Protein AF-A0A0C3GNC9-F1 (afdb_monomer)

Mean predicted aligned error: 13.05 Å

Sequence (132 aa):
MHRIKKVSAQMLEEKIADATVSVSDTAAKRDIMSILVRPRITDKDGGYRMSDRAMMDQVLTFLGAGHETTASGLAWTLWLLANNGPAQGKLRKEVSALVTENPRPDYRSLRDLQYLGCVVYAASLPILSPLH

Radius of gyration: 21.23 Å; Cα contacts (8 Å, |Δi|>4): 54; chains: 1; bounding box: 38×42×56 Å

Foldseek 3Di:
DVVLVVVLVVVLVVVVVVVVPDPDDPDPDPDPSNVLCVVVVPPPDPPDDQDSVNSSVVVVVVVVVVVVLVVQLVVLLVVVCVVPVVLVVVLCVLVVVLCVVPVDDDPVSCVPSPSNVVSSVVSCCVVPPPDD

Organism: Piloderma croceum (strain F 1598) (NCBI:txid765440)

Nearest PDB structures (foldseek):
  1og2-assembly1_A  TM=7.719E-01  e=2.766E-02  Homo sapiens
  6vlt-assembly4_D  TM=7.635E-01  e=2.932E-02  Homo sapiens
  5x23-assembly1_A  TM=7.845E-01  e=3.490E-02  Homo sapiens
  2pg5-assembly3_C  TM=7.703E-01  e=4.667E-02  Homo sapiens
  1r9o-assembly1_A  TM=7.637E-01  e=5.556E-02  Homo sapiens

Structure (mmCIF, N/CA/C/O backbone):
data_AF-A0A0C3GNC9-F1
#
_entry.id   AF-A0A0C3GNC9-F1
#
loop_
_atom_site.group_PDB
_atom_site.id
_atom_site.type_symbol
_atom_site.label_atom_id
_atom_site.label_alt_id
_atom_site.label_comp_id
_atom_site.label_asym_id
_atom_site.label_entity_id
_atom_site.label_seq_id
_atom_site.pdbx_PDB_ins_code
_atom_site.Cartn_x
_atom_site.Cartn_y
_atom_site.Cartn_z
_atom_site.occupancy
_atom_site.B_iso_or_equiv
_atom_site.auth_seq_id
_atom_site.auth_comp_id
_atom_site.auth_asym_id
_atom_site.auth_atom_id
_atom_site.pdbx_PDB_model_num
ATOM 1 N N . MET A 1 1 ? 20.754 11.183 -11.966 1.00 48.16 1 MET A N 1
ATOM 2 C CA . MET A 1 1 ? 20.384 10.444 -13.200 1.00 48.16 1 MET A CA 1
ATOM 3 C C . MET A 1 1 ? 21.505 9.559 -13.770 1.00 48.16 1 MET A C 1
ATOM 5 O O . MET A 1 1 ? 21.224 8.435 -14.159 1.00 48.16 1 MET A O 1
ATOM 9 N N . HIS A 1 2 ? 22.771 10.004 -13.790 1.00 50.97 2 HIS A N 1
ATOM 10 C CA . HIS A 1 2 ? 23.906 9.245 -14.360 1.00 50.97 2 HIS A CA 1
ATOM 11 C C . HIS A 1 2 ? 24.214 7.914 -13.632 1.00 50.97 2 HIS A C 1
ATOM 13 O O . HIS A 1 2 ? 24.534 6.909 -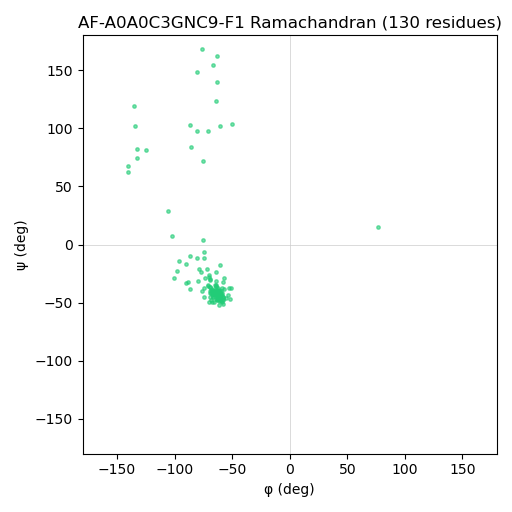14.258 1.00 50.97 2 HIS A O 1
ATOM 19 N N . ARG A 1 3 ? 24.041 7.881 -12.303 1.00 56.06 3 ARG A N 1
ATOM 20 C CA . ARG A 1 3 ? 24.312 6.701 -11.463 1.00 56.06 3 ARG A CA 1
ATOM 21 C C . ARG A 1 3 ? 23.299 5.564 -11.666 1.00 56.06 3 ARG A C 1
ATOM 23 O O . ARG A 1 3 ? 23.696 4.409 -11.675 1.00 56.06 3 ARG A O 1
ATOM 30 N N . ILE A 1 4 ? 22.026 5.900 -11.900 1.00 62.72 4 ILE A N 1
ATOM 31 C CA . ILE A 1 4 ? 20.956 4.925 -12.174 1.00 62.72 4 ILE A CA 1
ATOM 32 C C . ILE A 1 4 ? 21.230 4.223 -13.504 1.00 62.72 4 ILE A C 1
ATOM 34 O O . ILE A 1 4 ? 21.303 3.004 -13.532 1.00 62.72 4 ILE A O 1
ATOM 38 N N . LYS A 1 5 ? 21.516 4.982 -14.574 1.00 60.94 5 LYS A N 1
ATOM 39 C CA . LYS A 1 5 ? 21.836 4.412 -15.895 1.00 60.94 5 LYS A CA 1
ATOM 40 C C . LYS A 1 5 ? 23.025 3.445 -15.859 1.00 60.94 5 LYS A C 1
ATOM 42 O O . LYS A 1 5 ? 22.983 2.420 -16.525 1.00 60.94 5 LYS A O 1
ATOM 47 N N . LYS A 1 6 ? 24.058 3.750 -15.064 1.00 69.38 6 LYS A N 1
ATOM 48 C CA . LYS A 1 6 ? 25.246 2.895 -14.916 1.00 69.38 6 LYS A CA 1
ATOM 49 C C . LYS A 1 6 ? 24.934 1.576 -14.200 1.00 69.38 6 LYS A C 1
ATOM 51 O O . LYS A 1 6 ? 25.314 0.525 -14.696 1.00 69.38 6 LYS A O 1
ATOM 56 N N . VAL A 1 7 ? 24.220 1.633 -13.074 1.00 69.00 7 VAL A N 1
ATOM 57 C CA . VAL A 1 7 ? 23.833 0.432 -12.306 1.00 69.00 7 VAL A CA 1
ATOM 58 C C . VAL A 1 7 ? 22.876 -0.442 -13.117 1.00 69.00 7 VAL A C 1
ATOM 60 O O . VAL A 1 7 ? 23.038 -1.653 -13.183 1.00 69.00 7 VAL A O 1
ATOM 63 N N . SER A 1 8 ? 21.925 0.187 -13.802 1.00 62.16 8 SER A N 1
ATOM 64 C CA . SER A 1 8 ? 20.998 -0.463 -14.722 1.00 62.16 8 SER A CA 1
ATOM 65 C C . SER A 1 8 ? 21.690 -1.207 -15.868 1.00 62.16 8 SER A C 1
ATOM 67 O O . SER A 1 8 ? 21.343 -2.351 -16.140 1.00 62.16 8 SER A O 1
ATOM 69 N N . ALA A 1 9 ? 22.673 -0.577 -16.521 1.00 69.88 9 ALA A N 1
ATOM 70 C CA . ALA A 1 9 ? 23.432 -1.203 -17.603 1.00 69.88 9 ALA A CA 1
ATOM 71 C C . ALA A 1 9 ? 24.247 -2.408 -17.106 1.00 69.88 9 ALA A C 1
ATOM 73 O O . ALA A 1 9 ? 24.214 -3.460 -17.734 1.00 69.88 9 ALA A O 1
ATOM 74 N N . GLN A 1 10 ? 24.889 -2.285 -15.937 1.00 71.31 10 GLN A N 1
ATOM 75 C CA . GLN A 1 10 ? 25.627 -3.389 -15.312 1.00 71.31 10 GLN A CA 1
ATOM 76 C C . GLN A 1 10 ? 24.712 -4.577 -14.974 1.00 71.31 10 GLN A C 1
ATOM 78 O O . GLN A 1 10 ? 25.043 -5.713 -15.293 1.00 71.31 10 GLN A O 1
ATOM 83 N N . MET A 1 11 ? 23.531 -4.319 -14.402 1.00 66.81 11 MET A N 1
ATOM 84 C CA . MET A 1 11 ? 22.542 -5.365 -14.100 1.00 66.81 11 MET A CA 1
ATOM 85 C C . MET A 1 11 ? 21.997 -6.059 -15.356 1.00 66.81 11 MET A C 1
ATOM 87 O O . MET A 1 11 ? 21.623 -7.231 -15.304 1.00 66.81 11 MET A O 1
ATOM 91 N N . LEU A 1 12 ? 21.903 -5.337 -16.476 1.00 66.75 12 LEU A N 1
ATOM 92 C CA . LEU A 1 12 ? 21.456 -5.900 -17.747 1.00 66.75 12 LEU A CA 1
ATOM 93 C C . LEU A 1 12 ? 22.539 -6.782 -18.378 1.00 66.75 12 LEU A C 1
ATOM 95 O O . LEU A 1 12 ? 22.222 -7.888 -18.807 1.00 66.75 12 LEU A O 1
ATOM 99 N N . GLU A 1 13 ? 23.792 -6.322 -18.403 1.00 70.94 13 GLU A N 1
ATOM 100 C CA . GLU A 1 13 ? 24.929 -7.117 -18.886 1.00 70.94 13 GLU A CA 1
ATOM 101 C C . GLU A 1 13 ? 25.074 -8.421 -18.090 1.00 70.94 13 GLU A C 1
ATOM 103 O O . GLU A 1 13 ? 25.179 -9.492 -18.687 1.00 70.94 13 GLU A O 1
ATOM 108 N N . GLU A 1 14 ? 24.972 -8.349 -16.759 1.00 69.38 14 GLU A N 1
ATOM 109 C CA . GLU A 1 14 ? 25.008 -9.516 -15.868 1.00 69.38 14 GLU A CA 1
ATOM 110 C C . GLU A 1 14 ? 23.862 -10.501 -16.165 1.00 69.38 14 GLU A C 1
ATOM 112 O O . GLU A 1 14 ? 24.089 -11.699 -16.328 1.00 69.38 14 GLU A O 1
ATOM 117 N N . LYS A 1 15 ? 22.626 -10.008 -16.336 1.00 66.06 15 LYS A N 1
ATOM 118 C CA . LYS A 1 15 ? 21.465 -10.867 -16.634 1.00 66.06 15 LYS A CA 1
ATOM 119 C C . LYS A 1 15 ? 21.470 -11.465 -18.036 1.00 66.06 15 LYS A C 1
ATOM 121 O O . LYS A 1 15 ? 20.969 -12.576 -18.207 1.00 66.06 15 LYS A O 1
ATOM 126 N N . ILE A 1 16 ? 21.974 -10.746 -19.040 1.00 65.62 16 ILE A N 1
ATOM 127 C CA . ILE A 1 16 ? 22.128 -11.289 -20.396 1.00 65.62 16 ILE A CA 1
ATOM 128 C C . ILE A 1 16 ? 23.181 -12.401 -20.376 1.00 65.62 16 ILE A C 1
ATOM 130 O O . ILE A 1 16 ? 22.926 -13.460 -20.948 1.00 65.62 16 ILE A O 1
ATOM 134 N N . ALA A 1 17 ? 24.302 -12.195 -19.675 1.00 66.50 17 ALA A N 1
ATOM 135 C CA . ALA A 1 17 ? 25.351 -13.201 -19.519 1.00 66.50 17 ALA A CA 1
ATOM 136 C C . ALA A 1 17 ? 24.830 -14.473 -18.819 1.00 66.50 17 ALA A C 1
ATOM 138 O O . ALA A 1 17 ? 24.999 -15.574 -19.353 1.00 66.50 17 ALA A O 1
ATOM 139 N N . ASP A 1 18 ? 24.102 -14.330 -17.707 1.00 62.97 18 ASP A N 1
ATOM 140 C CA . ASP A 1 18 ? 23.462 -15.450 -16.995 1.00 62.97 18 ASP A CA 1
ATOM 141 C C . ASP A 1 18 ? 22.430 -16.193 -17.867 1.00 62.97 18 ASP A C 1
ATOM 143 O O . ASP A 1 18 ? 22.356 -17.428 -17.846 1.00 62.97 18 ASP A O 1
ATOM 147 N N . ALA A 1 19 ? 21.655 -15.458 -18.674 1.00 57.75 19 ALA A N 1
ATOM 148 C CA . ALA A 1 19 ? 20.647 -16.027 -19.570 1.00 57.75 19 ALA A CA 1
ATOM 149 C C . ALA A 1 19 ? 21.254 -16.795 -20.759 1.00 57.75 19 ALA A C 1
ATOM 151 O O . ALA A 1 19 ? 20.629 -17.733 -21.254 1.00 57.75 19 ALA A O 1
ATOM 152 N N . THR A 1 20 ? 22.463 -16.439 -21.210 1.00 54.47 20 THR A N 1
ATOM 153 C CA . THR A 1 20 ? 23.196 -17.194 -22.245 1.00 54.47 20 THR A CA 1
ATOM 154 C C . THR A 1 20 ? 23.855 -18.476 -21.731 1.00 54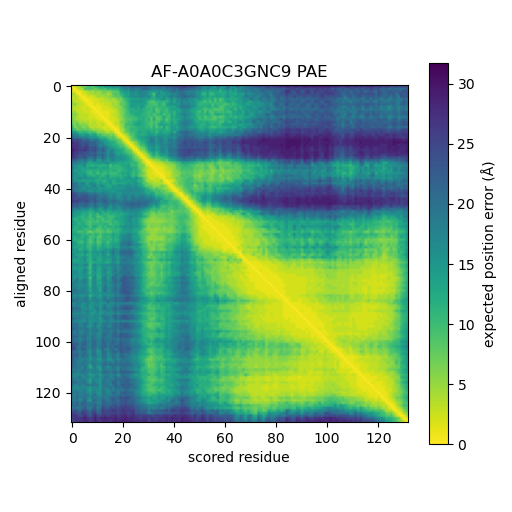.47 20 THR A C 1
ATOM 156 O O . THR A 1 20 ? 24.087 -19.382 -22.527 1.00 54.47 20 THR A O 1
ATOM 159 N N . VAL A 1 21 ? 24.139 -18.581 -20.427 1.00 53.06 21 VAL A N 1
ATOM 160 C CA . VAL A 1 21 ? 24.871 -19.722 -19.838 1.00 53.06 21 VAL A CA 1
ATOM 161 C C . VAL A 1 21 ? 23.937 -20.769 -19.211 1.00 53.06 21 VAL A C 1
ATOM 163 O O . VAL A 1 21 ? 24.303 -21.939 -19.123 1.00 53.06 21 VAL A O 1
ATOM 166 N N . SER A 1 22 ? 22.706 -20.406 -18.833 1.00 47.94 22 SER A N 1
ATOM 167 C CA . SER A 1 22 ? 21.793 -21.304 -18.109 1.00 47.94 22 SER A CA 1
ATOM 168 C C . SER A 1 22 ? 20.430 -21.480 -18.794 1.00 47.94 22 SER A C 1
ATOM 170 O O . SER A 1 22 ? 19.410 -20.920 -18.403 1.00 47.94 22 SER A O 1
ATOM 172 N N . VAL A 1 23 ? 20.375 -22.357 -19.800 1.00 49.16 23 VAL A N 1
ATOM 173 C CA . VAL A 1 23 ? 19.090 -22.857 -20.337 1.00 49.16 23 VAL A CA 1
ATOM 174 C C . VAL A 1 23 ? 18.433 -23.883 -19.386 1.00 49.16 23 VAL A C 1
ATOM 176 O O . VAL A 1 23 ? 17.285 -24.262 -19.595 1.00 49.16 23 VAL A O 1
ATOM 179 N N . SER A 1 24 ? 19.095 -24.312 -18.300 1.00 44.22 24 SER A N 1
ATOM 180 C CA . SER A 1 24 ? 18.639 -25.458 -17.493 1.00 44.22 24 SER A CA 1
ATOM 181 C C . SER A 1 24 ? 17.939 -25.158 -16.163 1.00 44.22 24 SER A C 1
ATOM 183 O O . SER A 1 24 ? 17.666 -26.114 -15.446 1.00 44.22 24 SER A O 1
ATOM 185 N N . ASP A 1 25 ? 17.619 -23.910 -15.799 1.00 45.28 25 ASP A N 1
ATOM 186 C CA . ASP A 1 25 ? 16.905 -23.669 -14.528 1.00 45.28 25 ASP A CA 1
ATOM 187 C C . ASP A 1 25 ? 15.822 -22.580 -14.621 1.00 45.28 25 ASP A C 1
ATOM 189 O O . ASP A 1 25 ? 15.852 -21.508 -14.016 1.00 45.28 25 ASP A O 1
ATOM 193 N N . THR A 1 26 ? 14.822 -22.846 -15.464 1.00 44.25 26 THR A N 1
ATOM 194 C CA . THR A 1 26 ? 13.764 -21.892 -15.842 1.00 44.25 26 THR A CA 1
ATOM 195 C C . THR A 1 26 ? 12.697 -21.659 -14.753 1.00 44.25 26 THR A C 1
ATOM 197 O O . THR A 1 26 ? 11.731 -20.919 -14.986 1.00 44.25 26 THR A O 1
ATOM 200 N N . ALA A 1 27 ? 12.841 -22.250 -13.563 1.00 44.97 27 ALA A N 1
ATOM 201 C CA . ALA A 1 27 ? 11.852 -22.161 -12.486 1.00 44.97 27 ALA A CA 1
ATOM 202 C C . ALA A 1 27 ? 12.205 -21.142 -11.382 1.00 44.97 27 ALA A C 1
ATOM 204 O O . ALA A 1 27 ? 11.290 -20.552 -10.810 1.00 44.97 27 ALA A O 1
ATOM 205 N N . ALA A 1 28 ? 13.490 -20.874 -11.113 1.00 46.00 28 ALA A N 1
ATOM 206 C CA . ALA A 1 28 ? 13.898 -20.190 -9.877 1.00 46.00 28 ALA A CA 1
ATOM 207 C C . ALA A 1 28 ? 14.102 -18.660 -9.969 1.00 46.00 28 ALA A C 1
ATOM 209 O O . ALA A 1 28 ? 14.141 -17.995 -8.936 1.00 46.00 28 ALA A O 1
ATOM 210 N N . LYS A 1 29 ? 14.190 -18.054 -11.164 1.00 48.84 29 LYS A N 1
ATOM 211 C CA . LYS A 1 29 ? 14.335 -16.586 -11.316 1.00 48.84 29 LYS A CA 1
ATOM 212 C C . LYS A 1 29 ? 13.512 -16.029 -12.483 1.00 48.84 29 LYS A C 1
ATOM 214 O O . LYS A 1 29 ? 14.055 -15.540 -13.471 1.00 48.84 29 LYS A O 1
ATOM 219 N N . ARG A 1 30 ? 12.177 -16.070 -12.381 1.00 54.88 30 ARG A N 1
ATOM 220 C CA . ARG A 1 30 ? 11.295 -15.274 -13.261 1.00 54.88 30 ARG A CA 1
ATOM 221 C C . ARG A 1 30 ? 11.302 -13.807 -12.824 1.00 54.88 30 ARG A C 1
ATOM 223 O O . ARG A 1 30 ? 10.343 -13.311 -12.248 1.00 54.88 30 ARG A O 1
ATOM 230 N N . ASP A 1 31 ? 12.411 -13.128 -13.070 1.00 67.88 31 ASP A N 1
ATOM 231 C CA . ASP A 1 31 ? 12.516 -11.679 -12.899 1.00 67.88 31 ASP A CA 1
ATOM 232 C C . ASP A 1 31 ? 11.913 -10.969 -14.125 1.00 67.88 31 ASP A C 1
ATOM 234 O O . ASP A 1 31 ? 12.006 -11.492 -15.239 1.00 67.88 31 ASP A O 1
ATOM 238 N N . ILE A 1 32 ? 11.328 -9.781 -13.951 1.00 68.31 32 ILE A N 1
ATOM 239 C CA . ILE A 1 32 ? 10.784 -8.969 -15.051 1.00 68.31 32 ILE A CA 1
ATOM 240 C C . ILE A 1 32 ? 11.801 -8.785 -16.188 1.00 68.31 32 ILE A C 1
ATOM 242 O O . ILE A 1 32 ? 11.449 -8.912 -17.357 1.00 68.31 32 ILE A O 1
ATOM 246 N N . MET A 1 33 ? 13.085 -8.626 -15.857 1.00 65.25 33 MET A N 1
ATOM 247 C CA . MET A 1 33 ? 14.171 -8.541 -16.837 1.00 65.25 33 MET A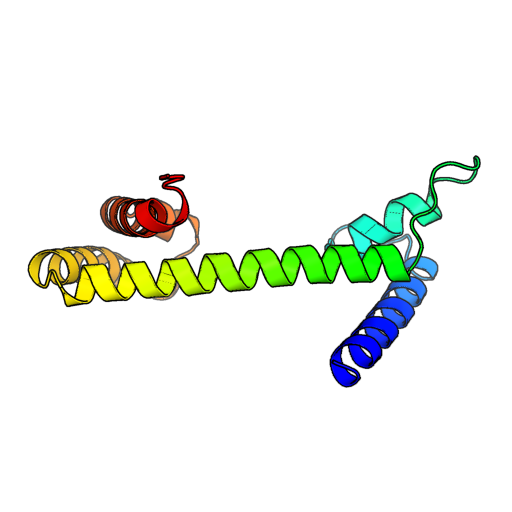 CA 1
ATOM 248 C C . MET A 1 33 ? 14.342 -9.849 -17.616 1.00 65.25 33 MET A C 1
ATOM 250 O O . MET A 1 33 ? 14.515 -9.824 -18.827 1.00 65.25 33 MET A O 1
ATOM 254 N N . SER A 1 34 ? 14.237 -11.006 -16.954 1.00 66.31 34 SER A N 1
ATOM 255 C CA . SER A 1 34 ? 14.317 -12.307 -17.634 1.00 66.31 34 SER A CA 1
ATOM 256 C C . SER A 1 34 ? 13.147 -12.513 -18.603 1.00 66.31 34 SER A C 1
ATOM 258 O O . SER A 1 34 ? 13.328 -13.085 -19.674 1.00 66.31 34 SER A O 1
ATOM 260 N N . ILE A 1 35 ? 11.955 -12.006 -18.264 1.00 69.94 35 ILE A N 1
ATOM 261 C CA . ILE A 1 35 ? 10.768 -12.061 -19.127 1.00 69.94 35 ILE A CA 1
ATOM 262 C C . ILE A 1 35 ? 10.956 -11.160 -20.351 1.00 69.94 35 ILE A C 1
ATOM 264 O O . ILE A 1 35 ? 10.605 -11.568 -21.453 1.00 69.94 35 ILE A O 1
ATOM 268 N N . LEU A 1 36 ? 11.558 -9.981 -20.177 1.00 66.81 36 LEU A N 1
ATOM 269 C CA . LEU A 1 36 ? 11.838 -9.050 -21.272 1.00 66.81 36 LEU A CA 1
ATOM 270 C C . LEU A 1 36 ? 13.000 -9.508 -22.174 1.00 66.81 36 LEU A C 1
ATOM 272 O O . LEU A 1 36 ? 12.998 -9.203 -23.364 1.00 66.81 36 LEU A O 1
ATOM 276 N N . VAL A 1 37 ? 13.968 -10.265 -21.644 1.00 67.94 37 VAL A N 1
ATOM 277 C CA . VAL A 1 37 ? 15.107 -10.814 -22.409 1.00 67.94 37 VAL A CA 1
ATOM 278 C C . VAL A 1 37 ? 14.726 -12.066 -23.212 1.00 67.94 37 VAL A C 1
ATOM 280 O O . VAL A 1 37 ? 15.256 -12.266 -24.304 1.00 67.94 37 VAL A O 1
ATOM 283 N N . ARG A 1 38 ? 13.783 -12.891 -22.735 1.00 65.06 38 ARG A N 1
ATOM 284 C CA . ARG A 1 38 ? 13.367 -14.150 -23.397 1.00 65.06 38 ARG A CA 1
ATOM 285 C C . ARG A 1 38 ? 12.993 -14.011 -24.885 1.00 65.06 38 ARG A C 1
ATOM 287 O O . ARG A 1 38 ? 13.514 -14.800 -25.670 1.00 65.06 38 ARG A O 1
ATOM 294 N N . PRO A 1 39 ? 12.173 -13.030 -25.315 1.00 61.75 39 PRO A N 1
ATOM 295 C CA . PRO A 1 39 ? 11.821 -12.857 -26.726 1.00 61.75 39 PRO A CA 1
ATOM 296 C C . PRO A 1 39 ? 13.037 -12.674 -27.647 1.00 61.75 39 PRO A C 1
ATOM 298 O O . PRO A 1 39 ? 13.008 -13.106 -28.792 1.00 61.75 39 PRO A O 1
ATOM 301 N N . ARG A 1 40 ? 14.147 -12.113 -27.143 1.00 59.97 40 ARG A N 1
ATOM 302 C CA . ARG A 1 40 ? 15.385 -11.899 -27.916 1.00 59.97 40 ARG A CA 1
ATOM 303 C C . ARG A 1 40 ? 16.126 -13.197 -28.258 1.00 59.97 40 ARG A C 1
ATOM 305 O O . ARG A 1 40 ? 16.901 -13.197 -29.215 1.00 59.97 40 ARG A O 1
ATOM 312 N N . ILE A 1 41 ? 15.944 -14.243 -27.449 1.00 60.47 41 ILE A N 1
ATOM 313 C CA . ILE A 1 41 ? 16.642 -15.535 -27.567 1.00 60.47 41 ILE A CA 1
ATOM 314 C C . ILE A 1 41 ? 15.845 -16.493 -28.466 1.00 60.47 41 ILE A C 1
ATOM 316 O O . ILE A 1 41 ? 16.437 -17.287 -29.196 1.00 60.47 41 ILE A O 1
ATOM 320 N N . THR A 1 42 ? 14.513 -16.400 -28.430 1.00 57.59 42 THR A N 1
ATOM 321 C CA . THR A 1 42 ? 13.616 -17.317 -29.146 1.00 57.59 42 THR A CA 1
ATOM 322 C C . THR A 1 42 ? 13.306 -16.863 -30.577 1.00 57.59 42 THR A C 1
ATOM 324 O O . THR A 1 42 ? 13.176 -17.719 -31.449 1.00 57.59 42 THR A O 1
ATOM 327 N N . ASP A 1 43 ? 13.252 -15.552 -30.855 1.00 56.31 43 ASP A N 1
ATOM 328 C CA . ASP A 1 43 ? 13.028 -15.044 -32.217 1.00 56.31 43 ASP A CA 1
ATOM 329 C C . ASP A 1 43 ? 14.321 -15.069 -33.044 1.00 56.31 43 ASP A C 1
ATOM 331 O O . ASP A 1 43 ? 15.158 -14.160 -32.989 1.00 56.31 43 ASP A O 1
ATOM 335 N N . LYS A 1 44 ? 14.475 -16.126 -33.847 1.00 54.66 44 LYS A N 1
ATOM 336 C CA . LYS A 1 44 ? 15.489 -16.213 -34.910 1.00 54.66 44 LYS A CA 1
ATOM 337 C C . LYS A 1 44 ? 15.018 -15.609 -36.245 1.00 54.66 44 LYS A C 1
ATOM 339 O O . LYS A 1 44 ? 15.860 -15.371 -37.105 1.00 54.66 44 LYS A O 1
ATOM 344 N N . ASP A 1 45 ? 13.732 -15.264 -36.376 1.00 54.03 45 ASP A N 1
ATOM 345 C CA . ASP A 1 45 ? 13.078 -14.952 -37.661 1.00 54.03 45 ASP A CA 1
ATOM 346 C C . ASP A 1 45 ? 12.796 -13.455 -37.917 1.00 54.03 45 ASP A C 1
ATOM 348 O O . ASP A 1 45 ? 11.878 -13.088 -38.644 1.00 54.03 45 ASP A O 1
ATOM 352 N N . GLY A 1 46 ? 13.602 -12.546 -37.360 1.00 52.16 46 GLY A N 1
ATOM 353 C CA . GLY A 1 46 ? 13.530 -11.119 -37.724 1.00 52.16 46 GLY A CA 1
ATOM 354 C C . GLY A 1 46 ? 12.351 -10.335 -37.125 1.00 52.16 46 GLY A C 1
ATOM 355 O O . GLY A 1 46 ? 12.090 -9.212 -37.555 1.00 52.16 46 GLY A O 1
ATOM 356 N N . GLY A 1 47 ? 11.673 -10.887 -36.112 1.00 57.12 47 GLY A N 1
ATOM 357 C CA . GLY A 1 47 ? 10.683 -10.179 -35.293 1.00 57.12 47 GLY A CA 1
ATOM 358 C C . GLY A 1 47 ? 11.273 -9.008 -34.489 1.00 57.12 47 GLY A C 1
ATOM 359 O O . GLY A 1 47 ? 12.488 -8.898 -34.313 1.00 57.12 47 GLY A O 1
ATOM 360 N N . TYR A 1 48 ? 10.404 -8.106 -34.011 1.00 54.72 48 TYR A N 1
ATOM 361 C CA . TYR A 1 48 ? 10.748 -6.867 -33.294 1.00 54.72 48 TYR A CA 1
ATOM 362 C C . TYR A 1 48 ? 11.738 -7.110 -32.139 1.00 54.72 48 TYR A C 1
ATOM 364 O O . TYR A 1 48 ? 11.375 -7.575 -31.058 1.00 54.72 48 TYR A O 1
ATOM 372 N N . ARG A 1 49 ? 13.011 -6.754 -32.354 1.00 60.66 49 ARG A N 1
ATOM 373 C CA . ARG A 1 49 ? 14.057 -6.839 -31.326 1.00 60.66 49 ARG A CA 1
ATOM 374 C C . ARG A 1 49 ? 14.058 -5.555 -30.509 1.00 60.66 49 ARG A C 1
ATOM 376 O O . ARG A 1 49 ? 14.576 -4.528 -30.945 1.00 60.66 49 ARG A O 1
ATOM 383 N N . MET A 1 50 ? 13.496 -5.615 -29.308 1.00 64.31 50 MET A N 1
ATOM 384 C CA . MET A 1 50 ? 13.579 -4.509 -28.359 1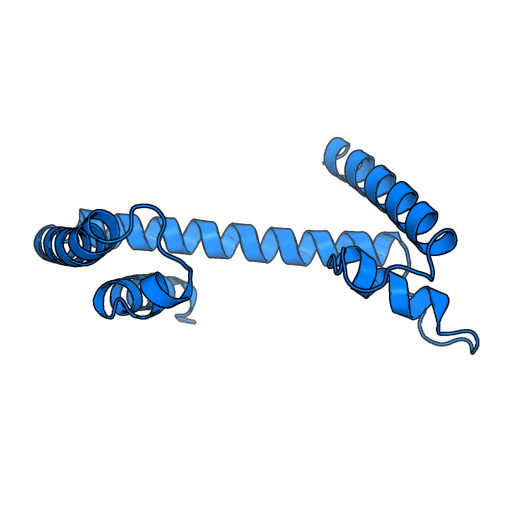.00 64.31 50 MET A CA 1
ATOM 385 C C . MET A 1 50 ? 15.044 -4.285 -27.961 1.00 64.31 50 MET A C 1
ATOM 387 O O . MET A 1 50 ? 15.722 -5.215 -27.524 1.00 64.31 50 MET A O 1
ATOM 391 N N . SER A 1 51 ? 15.552 -3.066 -28.157 1.00 71.00 51 SER A N 1
ATOM 392 C CA . SER A 1 51 ? 16.929 -2.729 -27.781 1.00 71.00 51 SER A CA 1
ATOM 393 C C . SER A 1 51 ? 17.112 -2.758 -26.262 1.00 71.00 51 SER A C 1
ATOM 395 O O . SER A 1 51 ? 16.172 -2.509 -25.507 1.00 71.00 51 SER A O 1
ATOM 397 N N . ASP A 1 52 ? 18.345 -2.984 -25.812 1.00 67.62 52 ASP A N 1
ATOM 398 C CA . ASP A 1 52 ? 18.726 -2.959 -24.393 1.00 67.62 52 ASP A CA 1
ATOM 399 C C . ASP A 1 52 ? 18.303 -1.654 -23.705 1.00 67.62 52 ASP A C 1
ATOM 401 O O . ASP A 1 52 ? 17.802 -1.643 -22.580 1.00 67.62 52 ASP A O 1
ATOM 405 N N . ARG A 1 53 ? 18.405 -0.540 -24.434 1.00 67.81 53 ARG A N 1
ATOM 406 C CA . ARG A 1 53 ? 17.944 0.767 -23.973 1.00 67.81 53 ARG A CA 1
ATOM 407 C C . ARG A 1 53 ? 16.424 0.833 -23.825 1.00 67.81 53 ARG A C 1
ATOM 409 O O . ARG A 1 53 ? 15.953 1.307 -22.800 1.00 67.81 53 ARG A O 1
ATOM 416 N N . ALA A 1 54 ? 15.670 0.328 -24.801 1.00 71.31 54 ALA A N 1
ATOM 417 C CA . ALA A 1 54 ? 14.208 0.291 -24.728 1.00 71.31 54 ALA A CA 1
ATOM 418 C C . ALA A 1 54 ? 13.710 -0.617 -23.588 1.00 71.31 54 ALA A C 1
ATOM 420 O O . ALA A 1 54 ? 12.727 -0.296 -22.926 1.00 71.31 54 ALA A O 1
ATOM 421 N N . MET A 1 55 ? 14.414 -1.716 -23.302 1.00 72.12 55 MET A N 1
ATOM 422 C CA . MET A 1 55 ? 14.143 -2.575 -22.144 1.00 72.12 55 MET A CA 1
ATOM 423 C C . MET A 1 55 ? 14.357 -1.856 -20.821 1.00 72.12 55 MET A C 1
ATOM 425 O O . MET A 1 55 ? 13.493 -1.907 -19.943 1.00 72.12 55 MET A O 1
ATOM 429 N N . MET A 1 56 ? 15.475 -1.148 -20.699 1.00 70.50 56 MET A N 1
ATOM 430 C CA . MET A 1 56 ? 15.753 -0.357 -19.511 1.00 70.50 56 MET A CA 1
ATOM 431 C C . MET A 1 56 ? 14.741 0.769 -19.313 1.00 70.50 56 MET A C 1
ATOM 433 O O . MET A 1 56 ? 14.259 0.957 -18.197 1.00 70.50 56 MET A O 1
ATOM 437 N N . ASP A 1 57 ? 14.389 1.481 -20.383 1.00 74.88 57 ASP A N 1
ATOM 438 C CA . ASP A 1 57 ? 13.389 2.548 -20.338 1.00 74.88 57 ASP A CA 1
ATOM 439 C C . ASP A 1 57 ? 12.013 1.994 -19.921 1.00 74.88 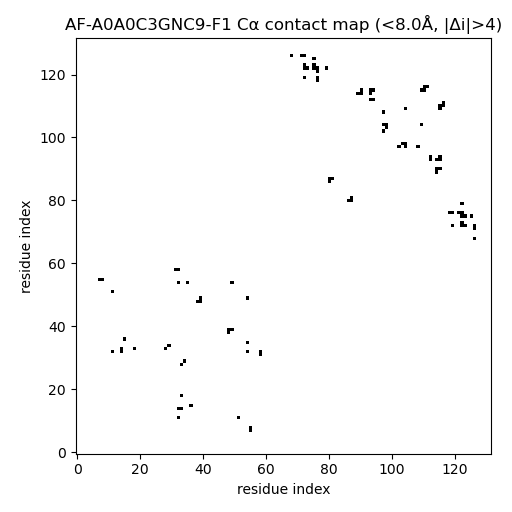57 ASP A C 1
ATOM 441 O O . ASP A 1 57 ? 11.323 2.611 -19.107 1.00 74.88 57 ASP A O 1
ATOM 445 N N . GLN A 1 58 ? 11.648 0.786 -20.365 1.00 76.69 58 GLN A N 1
ATOM 446 C CA . GLN A 1 58 ? 10.394 0.143 -19.968 1.00 76.69 58 GLN A CA 1
ATOM 447 C C . GLN A 1 58 ? 10.383 -0.263 -18.486 1.00 76.69 58 GLN A C 1
ATOM 449 O O . GLN A 1 58 ? 9.398 -0.040 -17.783 1.00 76.69 58 GLN A O 1
ATOM 454 N N . VAL A 1 59 ? 11.484 -0.813 -17.970 1.00 76.44 59 VAL A N 1
ATOM 455 C CA . VAL A 1 59 ? 11.589 -1.174 -16.545 1.00 76.44 59 VAL A CA 1
ATOM 456 C C . VAL A 1 59 ? 11.601 0.060 -15.650 1.00 76.44 59 VAL A C 1
ATOM 458 O O . VAL A 1 59 ? 10.948 0.063 -14.607 1.00 76.44 59 VAL A O 1
ATOM 461 N N . LEU A 1 60 ? 12.285 1.126 -16.067 1.00 75.44 60 LEU A N 1
ATOM 462 C CA . LEU A 1 60 ? 12.264 2.404 -15.358 1.00 75.44 60 LEU A CA 1
ATOM 463 C C . LEU A 1 60 ? 10.868 3.032 -15.369 1.00 75.44 60 LEU A C 1
ATOM 465 O O . LEU A 1 60 ? 10.441 3.547 -14.339 1.00 75.44 60 LEU A O 1
ATOM 469 N N . THR A 1 61 ? 10.142 2.931 -16.485 1.00 78.75 61 THR A N 1
ATOM 470 C CA . THR A 1 61 ? 8.740 3.363 -16.582 1.00 78.75 61 THR A CA 1
ATOM 471 C C . THR A 1 61 ? 7.863 2.619 -15.576 1.00 78.75 61 THR A C 1
ATOM 473 O O . THR A 1 61 ? 7.151 3.255 -14.802 1.00 78.75 61 THR A O 1
ATOM 476 N N . PHE A 1 62 ? 7.953 1.285 -15.520 1.00 74.06 62 PHE A N 1
ATOM 477 C CA . PHE A 1 62 ? 7.185 0.487 -14.558 1.00 74.06 62 PHE A CA 1
ATOM 478 C C . PHE A 1 62 ? 7.546 0.803 -13.103 1.00 74.06 62 PHE A C 1
ATOM 480 O O . PHE A 1 62 ? 6.655 0.924 -12.262 1.00 74.06 62 PHE A O 1
ATOM 487 N N . LEU A 1 63 ? 8.837 0.960 -12.798 1.00 74.94 63 LEU A N 1
ATOM 488 C CA . LEU A 1 63 ? 9.295 1.281 -11.448 1.00 74.94 63 LEU A CA 1
ATOM 489 C C . LEU A 1 63 ? 8.849 2.684 -11.018 1.00 74.94 63 LEU A C 1
ATOM 491 O O . LEU A 1 63 ? 8.395 2.855 -9.890 1.00 74.94 63 LEU A O 1
ATOM 495 N N . GLY A 1 64 ? 8.949 3.670 -11.915 1.00 72.19 64 GLY A N 1
ATOM 496 C CA . GLY A 1 64 ? 8.483 5.034 -11.672 1.00 72.19 64 GLY A CA 1
ATOM 497 C C . GLY A 1 64 ? 6.979 5.078 -11.417 1.00 72.19 64 GLY A C 1
ATOM 498 O O . GLY A 1 64 ? 6.548 5.553 -10.367 1.00 72.19 64 GLY A O 1
ATOM 499 N N . ALA A 1 65 ? 6.193 4.479 -12.317 1.00 75.00 65 ALA A N 1
ATOM 500 C CA . ALA A 1 65 ? 4.740 4.405 -12.184 1.00 75.00 65 ALA A CA 1
ATOM 501 C C . ALA A 1 65 ? 4.306 3.687 -10.892 1.00 75.00 65 ALA A C 1
ATOM 503 O O . ALA A 1 65 ? 3.397 4.147 -10.200 1.00 75.00 65 ALA A O 1
ATOM 504 N N . GLY A 1 66 ? 4.969 2.584 -10.527 1.00 70.12 66 GLY A N 1
ATOM 505 C CA . GLY A 1 66 ? 4.680 1.848 -9.294 1.00 70.12 66 GLY A CA 1
ATOM 506 C C . GLY A 1 66 ? 5.069 2.608 -8.023 1.00 70.12 66 GLY A C 1
ATOM 507 O O . GLY A 1 66 ? 4.358 2.538 -7.020 1.00 70.12 66 GLY A O 1
ATOM 508 N N . HIS A 1 67 ? 6.172 3.358 -8.052 1.00 76.00 67 HIS A N 1
ATOM 509 C CA . HIS A 1 67 ? 6.646 4.118 -6.897 1.00 76.00 67 HIS A CA 1
ATOM 510 C C . HIS A 1 67 ? 5.727 5.301 -6.581 1.00 76.00 67 HIS A C 1
ATOM 512 O O . HIS A 1 67 ? 5.306 5.461 -5.435 1.00 76.00 67 HIS A O 1
ATOM 518 N N . GLU A 1 68 ? 5.381 6.106 -7.586 1.00 74.00 68 GLU A N 1
ATOM 519 C CA . GLU A 1 68 ? 4.540 7.292 -7.389 1.00 74.00 68 GLU A CA 1
ATOM 520 C C . GLU A 1 68 ? 3.122 6.918 -6.939 1.00 74.00 68 GLU A C 1
ATOM 522 O O . GLU A 1 68 ? 2.591 7.522 -6.003 1.00 74.00 68 GLU A O 1
ATOM 527 N N . THR A 1 69 ? 2.535 5.871 -7.525 1.00 77.44 69 THR A N 1
ATOM 528 C CA . THR A 1 69 ? 1.186 5.403 -7.162 1.00 77.44 69 THR A CA 1
ATOM 529 C C . THR A 1 69 ? 1.143 4.786 -5.765 1.00 77.44 69 THR A C 1
ATOM 531 O O . THR A 1 69 ? 0.269 5.132 -4.968 1.00 77.44 69 THR A O 1
ATOM 534 N N . THR A 1 70 ? 2.114 3.933 -5.420 1.00 81.50 70 THR A N 1
ATOM 535 C CA . THR A 1 70 ? 2.162 3.285 -4.099 1.00 81.50 70 THR A CA 1
ATOM 536 C C . THR A 1 70 ? 2.447 4.296 -2.989 1.00 81.50 70 THR A C 1
ATOM 538 O O . THR A 1 70 ? 1.788 4.265 -1.949 1.00 81.50 70 THR A O 1
ATOM 541 N N . ALA A 1 71 ? 3.385 5.225 -3.207 1.00 80.44 71 ALA A N 1
ATOM 542 C CA . ALA A 1 71 ? 3.696 6.272 -2.234 1.00 80.44 71 ALA A CA 1
ATOM 543 C C . ALA A 1 71 ? 2.488 7.187 -1.988 1.00 80.44 71 ALA A C 1
ATOM 545 O O . ALA A 1 71 ? 2.132 7.443 -0.836 1.00 80.44 71 ALA A O 1
ATOM 546 N N . SER A 1 72 ? 1.817 7.613 -3.061 1.00 81.69 72 SER A N 1
ATOM 547 C CA . SER A 1 72 ? 0.604 8.432 -2.971 1.00 81.69 72 SER A CA 1
ATOM 548 C C . SER A 1 72 ? -0.517 7.707 -2.226 1.00 81.69 72 SER A C 1
ATOM 550 O O . SER A 1 72 ? -1.158 8.292 -1.353 1.00 81.69 72 SER A O 1
ATOM 552 N N . GLY A 1 73 ? -0.727 6.417 -2.500 1.00 84.88 73 GLY A N 1
ATOM 553 C CA . GLY A 1 73 ? -1.771 5.641 -1.828 1.00 84.88 73 GLY A CA 1
ATOM 554 C C . GLY A 1 73 ? -1.509 5.414 -0.349 1.00 84.88 73 GLY A C 1
ATOM 555 O O . GLY A 1 73 ? -2.427 5.532 0.466 1.00 84.88 73 GLY A O 1
ATOM 556 N N . LEU A 1 74 ? -0.253 5.180 0.029 1.00 86.19 74 LEU A N 1
ATOM 557 C CA . LEU A 1 74 ? 0.131 5.111 1.438 1.00 86.19 74 LEU A CA 1
ATOM 558 C C . LEU A 1 74 ? -0.073 6.455 2.144 1.00 86.19 74 LEU A C 1
ATOM 560 O O . LEU A 1 74 ? -0.605 6.476 3.255 1.00 86.19 74 LEU A O 1
ATOM 564 N N . ALA A 1 75 ? 0.284 7.570 1.502 1.00 86.69 75 ALA A N 1
ATOM 565 C CA . ALA A 1 75 ? 0.085 8.902 2.067 1.00 86.69 75 ALA A CA 1
ATOM 566 C C . ALA A 1 75 ? -1.400 9.184 2.356 1.00 86.69 75 ALA A C 1
ATOM 568 O O . ALA A 1 75 ? -1.745 9.565 3.477 1.00 86.69 75 ALA A O 1
ATOM 569 N N . TRP A 1 76 ? -2.290 8.913 1.394 1.00 87.56 76 TRP A N 1
ATOM 570 C CA . TRP A 1 76 ? -3.738 9.058 1.583 1.00 87.56 76 TRP A CA 1
ATOM 571 C C . TRP A 1 76 ? -4.294 8.120 2.651 1.00 87.56 76 TRP A C 1
ATOM 573 O O . TRP A 1 76 ? -5.111 8.541 3.469 1.00 87.56 76 TRP A O 1
ATOM 583 N N . THR A 1 77 ? -3.819 6.872 2.693 1.00 89.06 77 THR A N 1
ATOM 584 C CA . THR A 1 77 ? -4.214 5.904 3.726 1.00 89.06 77 THR A CA 1
ATOM 585 C C . THR A 1 77 ? -3.904 6.443 5.120 1.00 89.06 77 THR A C 1
ATOM 587 O O . THR A 1 77 ? -4.774 6.468 5.991 1.00 89.06 77 THR A O 1
ATOM 590 N N . LEU A 1 78 ? -2.670 6.905 5.334 1.00 89.19 78 LEU A N 1
ATOM 591 C CA . LEU A 1 78 ? -2.237 7.439 6.622 1.00 89.19 78 LEU A CA 1
ATOM 592 C C . LEU A 1 78 ? -2.993 8.716 6.987 1.00 89.19 78 LEU A C 1
ATOM 594 O O . LEU A 1 78 ? -3.394 8.868 8.140 1.00 89.19 78 LEU A O 1
ATOM 598 N N . TRP A 1 79 ? -3.235 9.595 6.015 1.00 89.25 79 TRP A N 1
ATOM 599 C CA . TRP A 1 79 ? -4.000 10.821 6.225 1.00 89.25 79 TRP A CA 1
ATOM 600 C C . TRP A 1 79 ? -5.452 10.536 6.644 1.00 89.25 79 TRP A C 1
ATOM 602 O O . TRP A 1 79 ? -5.916 11.074 7.651 1.00 89.25 79 TRP A O 1
ATOM 612 N N . LEU A 1 80 ? -6.148 9.629 5.947 1.00 88.06 80 LEU A N 1
ATOM 613 C CA . LEU A 1 80 ? -7.519 9.224 6.283 1.00 88.06 80 LEU A CA 1
ATOM 614 C C . LEU A 1 80 ? -7.609 8.597 7.681 1.00 88.06 80 LEU A C 1
ATOM 616 O O . LEU A 1 80 ? -8.542 8.887 8.431 1.00 88.06 80 LEU A O 1
ATOM 620 N N . LEU A 1 81 ? -6.635 7.757 8.048 1.00 90.44 81 LEU A N 1
ATOM 621 C CA . LEU A 1 81 ? -6.580 7.132 9.372 1.00 90.44 81 LEU A CA 1
ATOM 622 C C . LEU A 1 81 ? -6.262 8.145 10.477 1.00 90.44 81 LEU A C 1
ATOM 624 O O . LEU A 1 81 ? -6.860 8.073 11.548 1.00 90.44 81 LEU A O 1
ATOM 628 N N . ALA A 1 82 ? -5.355 9.092 10.227 1.00 91.12 82 ALA A N 1
ATOM 629 C CA . ALA A 1 82 ? -5.028 10.149 11.180 1.00 91.12 82 ALA A CA 1
ATOM 630 C C . ALA A 1 82 ? -6.230 11.068 11.449 1.00 91.12 82 ALA A C 1
ATOM 632 O O . ALA A 1 82 ? -6.444 11.481 12.586 1.00 91.12 82 ALA A O 1
ATOM 633 N N . ASN A 1 83 ? -7.046 11.338 10.425 1.00 90.88 83 ASN A N 1
ATOM 634 C CA . ASN A 1 83 ? -8.241 12.171 10.549 1.00 90.88 83 ASN A CA 1
ATOM 635 C C . ASN A 1 83 ? -9.460 11.419 11.130 1.00 90.88 83 ASN A C 1
ATOM 637 O O . ASN A 1 83 ? -10.459 12.041 11.484 1.00 90.88 83 ASN A O 1
ATOM 641 N N . ASN A 1 84 ? -9.405 10.085 11.239 1.00 91.25 84 ASN A N 1
ATOM 642 C CA . ASN A 1 84 ? -10.500 9.258 11.749 1.00 91.25 84 ASN A CA 1
ATOM 643 C C . ASN A 1 84 ? -10.004 8.240 12.793 1.00 91.25 84 ASN A C 1
ATOM 645 O O . ASN A 1 84 ? -9.806 7.055 12.513 1.00 91.25 84 ASN A O 1
ATOM 649 N N . GLY A 1 85 ? -9.854 8.710 14.035 1.00 91.56 85 GLY A N 1
ATOM 650 C CA . GLY A 1 85 ? -9.433 7.893 15.180 1.00 91.56 85 GLY A CA 1
ATOM 651 C C . GLY A 1 85 ? -10.278 6.627 15.416 1.00 91.56 85 GLY A C 1
ATOM 652 O O . GLY A 1 85 ? -9.699 5.557 15.622 1.00 91.56 85 GLY A O 1
ATOM 653 N N . PRO A 1 86 ? -11.624 6.678 15.340 1.00 93.06 86 PRO A N 1
ATOM 654 C CA . PRO A 1 86 ? -12.458 5.478 15.424 1.00 93.06 86 PRO A CA 1
ATOM 655 C C . PRO A 1 86 ? -12.147 4.441 14.336 1.00 93.06 86 PRO A C 1
ATOM 657 O O . PRO A 1 86 ? -12.021 3.249 14.638 1.00 93.06 86 PRO A O 1
ATOM 660 N N . ALA A 1 87 ? -11.967 4.878 13.086 1.00 90.94 87 ALA A N 1
ATOM 661 C CA . ALA A 1 87 ? -11.587 3.994 11.987 1.00 90.94 87 ALA A CA 1
ATOM 662 C C . ALA A 1 87 ? -10.200 3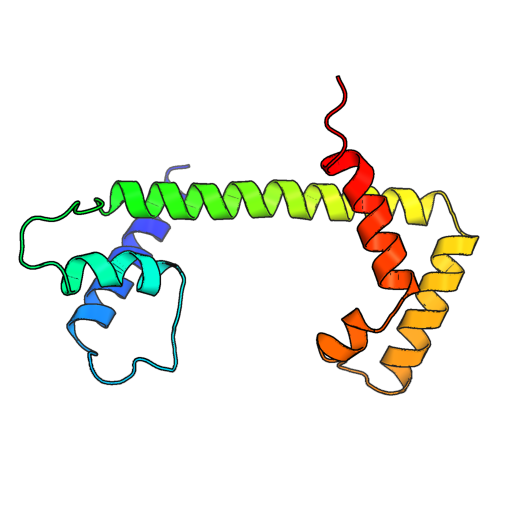.377 12.208 1.00 90.94 87 ALA A C 1
ATOM 664 O O . ALA A 1 87 ? -10.031 2.171 12.023 1.00 90.94 87 ALA A O 1
ATOM 665 N N . GLN A 1 88 ? -9.228 4.171 12.661 1.00 92.69 88 GLN A N 1
ATOM 666 C CA . GLN A 1 88 ? -7.892 3.685 13.001 1.00 92.69 88 GLN A CA 1
ATOM 667 C C . GLN A 1 88 ? -7.927 2.648 14.130 1.00 92.69 88 GLN A C 1
ATOM 669 O O . GLN A 1 88 ? -7.259 1.616 14.045 1.00 92.69 88 GLN A O 1
ATOM 674 N N . GLY A 1 89 ? -8.731 2.886 15.168 1.00 93.81 89 GLY A N 1
ATOM 675 C CA . GLY A 1 89 ? -8.923 1.944 16.268 1.00 93.81 89 GLY A CA 1
ATOM 676 C C . GLY A 1 89 ? -9.545 0.627 15.804 1.00 93.81 89 GLY A C 1
ATOM 677 O O . GLY A 1 89 ? -9.093 -0.442 16.214 1.00 93.81 89 GLY A O 1
ATOM 678 N N . LYS A 1 90 ? -10.542 0.686 14.912 1.00 93.50 90 LYS A N 1
ATOM 679 C CA . LYS A 1 90 ? -11.168 -0.504 14.320 1.00 93.50 90 LYS A CA 1
ATOM 680 C C . LYS A 1 90 ? -10.176 -1.314 13.480 1.00 93.50 90 LYS A C 1
ATOM 682 O O . LYS A 1 90 ? -10.077 -2.520 13.685 1.00 93.50 90 LYS A O 1
ATOM 687 N N . LEU A 1 91 ? -9.398 -0.653 12.619 1.00 93.50 91 LEU A N 1
ATOM 688 C CA . LEU A 1 91 ? -8.354 -1.305 11.822 1.00 93.50 91 LEU A CA 1
ATOM 689 C C . LEU A 1 91 ? -7.291 -1.956 12.710 1.00 93.50 91 LEU A C 1
ATOM 691 O O . LEU A 1 91 ? -6.918 -3.105 12.493 1.00 93.50 91 LEU A O 1
ATOM 695 N N . ARG A 1 92 ? -6.822 -1.241 13.739 1.00 93.25 92 ARG A N 1
ATOM 696 C CA . ARG A 1 92 ? -5.816 -1.770 14.665 1.00 93.25 92 ARG A CA 1
ATOM 697 C C . ARG A 1 92 ? -6.320 -3.021 15.377 1.00 93.25 92 ARG A C 1
ATOM 699 O O . ARG A 1 92 ? -5.561 -3.969 15.490 1.00 93.25 92 ARG A O 1
ATOM 706 N N . LYS A 1 93 ? -7.582 -3.052 15.817 1.00 94.19 93 LYS A N 1
ATOM 707 C CA . LYS A 1 93 ? -8.173 -4.247 16.444 1.00 94.19 93 LYS A CA 1
ATOM 708 C C . LYS A 1 93 ? -8.186 -5.449 15.497 1.00 94.19 93 LYS A C 1
ATOM 710 O O . LYS A 1 93 ? -7.781 -6.528 15.912 1.00 94.19 93 LYS A O 1
ATOM 715 N N . GLU A 1 94 ? -8.614 -5.249 14.251 1.00 92.19 94 GLU A N 1
ATOM 716 C CA . GLU A 1 94 ? -8.656 -6.308 13.233 1.00 92.19 94 GLU A CA 1
ATOM 7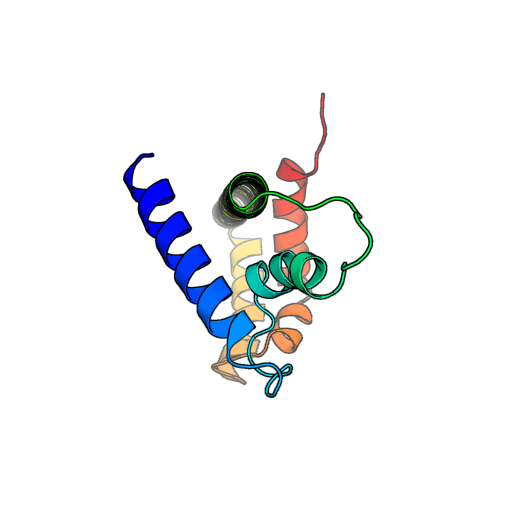17 C C . GLU A 1 94 ? -7.251 -6.865 12.941 1.00 92.19 94 GLU A C 1
ATOM 719 O O . GLU A 1 94 ? -7.033 -8.073 13.005 1.00 92.19 94 GLU A O 1
ATOM 724 N N . VAL A 1 95 ? -6.270 -5.988 12.713 1.00 92.12 95 VAL A N 1
ATOM 725 C CA . VAL A 1 95 ? -4.886 -6.397 12.420 1.00 92.12 95 VAL A CA 1
ATOM 726 C C . VAL A 1 95 ? -4.206 -7.018 13.641 1.00 92.12 95 VAL A C 1
ATOM 728 O O . VAL A 1 95 ? -3.504 -8.018 13.511 1.00 92.12 95 VAL A O 1
ATOM 731 N N . SER A 1 96 ? -4.395 -6.453 14.837 1.00 91.94 96 SER A N 1
ATOM 732 C CA . SER A 1 96 ? -3.789 -6.983 16.061 1.00 91.94 96 SER A CA 1
ATOM 733 C C . SER A 1 96 ? -4.295 -8.383 16.390 1.00 91.94 96 SER A C 1
ATOM 735 O O . SER A 1 96 ? -3.477 -9.207 16.780 1.00 91.94 96 SER A O 1
ATOM 737 N N . ALA A 1 97 ? -5.585 -8.674 16.188 1.00 91.19 97 ALA A N 1
ATOM 738 C CA . ALA A 1 97 ? -6.120 -10.022 16.381 1.00 91.19 97 ALA A CA 1
ATOM 739 C C . ALA A 1 97 ? -5.385 -11.046 15.498 1.00 91.19 97 ALA A C 1
ATOM 741 O O . ALA A 1 97 ? -4.884 -12.047 16.007 1.00 91.19 97 ALA A O 1
ATOM 742 N N . LEU A 1 98 ? -5.210 -10.733 14.208 1.00 91.00 98 LEU A N 1
ATOM 743 C CA . LEU A 1 98 ? -4.481 -11.599 13.280 1.00 91.00 98 LEU A CA 1
ATOM 744 C C . LEU A 1 98 ? -3.006 -11.772 13.673 1.00 91.00 98 LEU A C 1
ATOM 746 O O . LEU A 1 98 ? -2.488 -12.884 13.656 1.00 91.00 98 LEU A O 1
ATOM 750 N N . VAL A 1 99 ? -2.317 -10.682 14.026 1.00 90.31 99 VAL A N 1
ATOM 751 C CA . VAL A 1 99 ? -0.882 -10.720 14.365 1.00 90.31 99 VAL A CA 1
ATOM 752 C C . VAL A 1 99 ? -0.624 -11.446 15.690 1.00 90.31 99 VAL A C 1
ATOM 754 O O . VAL A 1 99 ? 0.428 -12.065 15.852 1.00 90.31 99 VAL A O 1
ATOM 757 N N . THR A 1 100 ? -1.562 -11.394 16.639 1.00 90.94 100 THR A N 1
ATOM 758 C CA . THR A 1 100 ? -1.471 -12.160 17.891 1.00 90.94 100 THR A CA 1
ATOM 759 C C . THR A 1 100 ? -1.560 -13.665 17.641 1.00 90.94 100 THR A C 1
ATOM 761 O O . THR A 1 100 ? -0.815 -14.418 18.263 1.00 90.94 100 THR A O 1
ATOM 764 N N . GLU A 1 101 ? -2.422 -14.106 16.724 1.00 89.00 101 GLU A N 1
ATOM 765 C CA . GLU A 1 101 ? -2.546 -15.523 16.356 1.00 89.00 101 GLU A CA 1
ATOM 766 C C . GLU A 1 101 ? -1.398 -15.992 15.454 1.00 89.00 101 GLU A C 1
ATOM 768 O O . GLU A 1 101 ? -0.865 -17.089 15.628 1.00 89.00 101 GLU A O 1
ATOM 773 N N . ASN A 1 102 ? -0.984 -15.148 14.507 1.00 89.19 102 ASN A N 1
ATOM 774 C CA . ASN A 1 102 ? 0.109 -15.416 13.587 1.00 89.19 102 ASN A CA 1
ATOM 775 C C . ASN A 1 102 ? 1.041 -14.195 13.474 1.00 89.19 102 ASN A C 1
ATOM 777 O O . ASN A 1 102 ? 0.752 -13.268 12.715 1.00 89.19 102 ASN A O 1
ATOM 781 N N . PRO A 1 103 ? 2.213 -14.213 14.138 1.00 87.44 103 PRO A N 1
ATOM 782 C CA . PRO A 1 103 ? 3.175 -13.108 14.100 1.00 87.44 103 PRO A CA 1
ATOM 783 C C . PRO A 1 103 ? 3.723 -12.773 12.705 1.00 87.44 103 PRO A C 1
ATOM 785 O O . PRO A 1 103 ? 4.310 -11.706 12.512 1.00 87.44 103 PRO A O 1
ATOM 788 N N . ARG A 1 104 ? 3.586 -13.683 11.732 1.00 87.56 104 ARG A N 1
ATOM 789 C CA . ARG A 1 104 ? 3.988 -13.484 10.333 1.00 87.56 104 ARG A CA 1
ATOM 790 C C . ARG A 1 104 ? 2.847 -13.930 9.414 1.00 87.56 104 ARG A C 1
ATOM 792 O O . ARG A 1 104 ? 2.941 -15.003 8.812 1.00 87.56 104 ARG A O 1
ATOM 799 N N . PRO A 1 105 ? 1.768 -13.132 9.315 1.00 87.94 105 PRO A N 1
ATOM 800 C CA . PRO A 1 105 ? 0.632 -13.480 8.480 1.00 87.94 105 PRO A CA 1
ATOM 801 C C . PRO A 1 105 ? 1.060 -13.551 7.015 1.00 87.94 105 PRO A C 1
ATOM 803 O O . PRO A 1 105 ? 1.860 -12.740 6.540 1.00 87.94 105 PRO A O 1
ATOM 806 N N . ASP A 1 106 ? 0.537 -14.541 6.298 1.00 89.00 106 ASP A N 1
ATOM 807 C CA . ASP A 1 106 ? 0.736 -14.633 4.860 1.00 89.00 106 ASP A CA 1
ATOM 808 C C . ASP A 1 106 ? -0.152 -13.612 4.126 1.00 89.00 106 ASP A C 1
ATOM 810 O O . ASP A 1 106 ? -1.059 -12.992 4.690 1.00 89.00 106 ASP A O 1
ATOM 814 N N . TYR A 1 107 ? 0.108 -13.419 2.833 1.00 85.75 107 TYR A N 1
ATOM 815 C CA . TYR A 1 107 ? -0.668 -12.476 2.023 1.00 85.75 107 TYR A CA 1
ATOM 816 C C . TYR A 1 107 ? -2.171 -12.803 2.004 1.00 85.75 107 TYR A C 1
ATOM 818 O O . TYR A 1 107 ? -2.996 -11.896 1.928 1.00 85.75 107 TYR A O 1
ATOM 826 N N . ARG A 1 108 ? -2.534 -14.090 2.079 1.00 87.88 108 ARG A N 1
ATOM 827 C CA . ARG A 1 108 ? -3.935 -14.533 2.063 1.00 87.88 108 ARG A CA 1
ATOM 828 C C . ARG A 1 108 ? -4.656 -14.080 3.327 1.00 87.88 108 ARG A C 1
ATOM 830 O O . ARG A 1 108 ? -5.667 -13.399 3.221 1.00 87.88 108 ARG A O 1
ATOM 837 N N . SER A 1 109 ? -4.053 -14.330 4.485 1.00 86.69 109 SER A N 1
ATOM 838 C CA . SER A 1 109 ? -4.581 -13.911 5.785 1.00 86.69 109 SER A CA 1
ATOM 839 C C . SER A 1 109 ? -4.764 -12.394 5.870 1.00 86.69 109 SER A C 1
ATOM 841 O O . SER A 1 109 ? -5.747 -11.918 6.427 1.00 86.69 109 SER A O 1
ATOM 843 N N . LEU A 1 110 ? -3.845 -11.615 5.283 1.00 86.81 110 LEU A N 1
ATOM 844 C CA . LEU A 1 110 ? -3.976 -10.155 5.204 1.00 86.81 110 LEU A CA 1
ATOM 845 C C . LEU A 1 110 ? -5.096 -9.712 4.256 1.00 86.81 110 LEU A C 1
ATOM 847 O O . LEU A 1 110 ? -5.767 -8.719 4.525 1.00 86.81 110 LEU A O 1
ATOM 851 N N . ARG A 1 111 ? -5.298 -10.425 3.144 1.00 86.31 111 ARG A N 1
ATOM 852 C CA . ARG A 1 111 ? -6.360 -10.124 2.174 1.00 86.31 111 ARG A CA 1
ATOM 853 C C . ARG A 1 111 ? -7.756 -10.407 2.733 1.00 86.31 111 ARG A C 1
ATOM 855 O O . ARG A 1 111 ? -8.701 -9.729 2.336 1.00 86.31 111 ARG A O 1
ATOM 862 N N . ASP A 1 112 ? -7.874 -11.366 3.644 1.00 89.12 112 ASP A N 1
ATOM 863 C CA . ASP A 1 112 ? -9.144 -11.738 4.274 1.00 89.12 112 ASP A CA 1
ATOM 864 C C . ASP A 1 112 ? -9.616 -10.711 5.324 1.00 89.12 112 ASP A C 1
ATOM 866 O O . ASP A 1 112 ? -10.778 -10.728 5.737 1.00 89.12 112 ASP A O 1
ATOM 870 N N . LEU A 1 113 ? -8.751 -9.765 5.711 1.00 90.25 113 LEU A N 1
ATOM 871 C CA . LEU A 1 113 ? -9.107 -8.641 6.572 1.00 90.25 113 LEU A CA 1
ATOM 872 C C . LEU A 1 113 ? -9.998 -7.645 5.817 1.00 90.25 113 LEU A C 1
ATOM 874 O O . LEU A 1 113 ? -9.533 -6.783 5.064 1.00 90.25 113 LEU A O 1
ATOM 878 N N . GLN A 1 114 ? -11.307 -7.769 6.025 1.00 90.25 114 GLN A N 1
ATOM 879 C CA . GLN A 1 114 ? -12.309 -6.979 5.313 1.00 90.25 114 GLN A CA 1
ATOM 880 C C . GLN A 1 114 ? -12.130 -5.477 5.538 1.00 90.25 114 GLN A C 1
ATOM 882 O O . GLN A 1 114 ? -12.243 -4.695 4.590 1.00 90.25 114 GLN A O 1
ATOM 887 N N . TYR A 1 115 ? -11.848 -5.048 6.772 1.00 90.31 115 TYR A N 1
ATOM 888 C CA . TYR A 1 115 ? -11.735 -3.624 7.064 1.00 90.31 115 TYR A CA 1
ATOM 889 C C . TYR A 1 115 ? -10.428 -3.030 6.527 1.00 90.31 115 TYR A C 1
ATOM 891 O O . TYR A 1 115 ? -10.454 -1.926 5.976 1.00 90.31 115 TYR A O 1
ATOM 899 N N . LEU A 1 116 ? -9.317 -3.770 6.581 1.00 89.38 116 LEU A N 1
ATOM 900 C CA . LEU A 1 116 ? -8.083 -3.418 5.871 1.00 89.38 116 LEU A CA 1
ATOM 901 C C . LEU A 1 116 ? -8.331 -3.226 4.366 1.00 89.38 116 LEU A C 1
ATOM 903 O O . LEU A 1 116 ? -7.904 -2.215 3.806 1.00 89.38 116 LEU A O 1
ATOM 907 N N . GLY A 1 117 ? -9.072 -4.137 3.729 1.00 87.44 117 GLY A N 1
ATOM 908 C CA . GLY A 1 117 ? -9.466 -4.012 2.323 1.00 87.44 117 GLY A CA 1
ATOM 909 C C . GLY A 1 117 ? -10.257 -2.730 2.037 1.00 87.44 117 GLY A C 1
ATOM 910 O O . GLY A 1 117 ? -9.933 -1.998 1.101 1.00 87.44 117 GLY A O 1
ATOM 911 N N . CYS A 1 118 ? -11.237 -2.402 2.883 1.00 88.31 118 CYS A N 1
ATOM 912 C CA . CYS A 1 118 ? -12.011 -1.161 2.775 1.00 88.31 118 CYS A CA 1
ATOM 913 C C . CYS A 1 118 ? -11.144 0.099 2.923 1.00 88.31 118 CYS A C 1
ATOM 915 O O . CYS A 1 118 ? -11.357 1.072 2.203 1.00 88.31 118 CYS A O 1
ATOM 917 N N . VAL A 1 119 ? -10.168 0.094 3.836 1.00 87.94 119 VAL A N 1
ATOM 918 C CA . VAL A 1 119 ? -9.255 1.230 4.052 1.00 87.94 119 VAL A CA 1
ATOM 919 C C . VAL A 1 119 ? -8.345 1.443 2.841 1.00 87.94 119 VAL A C 1
ATOM 921 O O . VAL A 1 119 ? -8.208 2.575 2.377 1.00 87.94 119 VAL A O 1
ATOM 924 N N . VAL A 1 120 ? -7.774 0.367 2.292 1.00 86.50 120 VAL A N 1
ATOM 925 C CA . VAL A 1 120 ? -6.951 0.430 1.071 1.00 86.50 120 VAL A CA 1
ATOM 926 C C . VAL A 1 120 ? -7.783 0.916 -0.116 1.00 86.50 120 VAL A C 1
ATOM 928 O O . VAL A 1 120 ? -7.339 1.783 -0.869 1.00 86.50 120 VAL A O 1
ATOM 931 N N . TYR A 1 121 ? -9.015 0.421 -0.254 1.00 86.19 121 TYR A N 1
ATOM 932 C CA . TYR A 1 121 ? -9.930 0.878 -1.296 1.00 86.19 121 TYR A CA 1
ATOM 933 C C . TYR A 1 121 ? -10.263 2.368 -1.146 1.00 86.19 121 TYR A C 1
ATOM 935 O O . TYR A 1 121 ? -10.131 3.124 -2.106 1.00 86.19 121 TYR A O 1
ATOM 943 N N . ALA A 1 122 ? -10.605 2.826 0.060 1.00 83.31 122 ALA A N 1
ATOM 944 C CA . ALA A 1 122 ? -10.900 4.234 0.323 1.00 83.31 122 ALA A CA 1
ATOM 945 C C . ALA A 1 122 ? -9.711 5.154 -0.005 1.00 83.31 122 ALA A C 1
ATOM 947 O O . ALA A 1 122 ? -9.903 6.215 -0.593 1.00 83.31 122 ALA A O 1
ATOM 948 N N . ALA A 1 123 ? -8.484 4.733 0.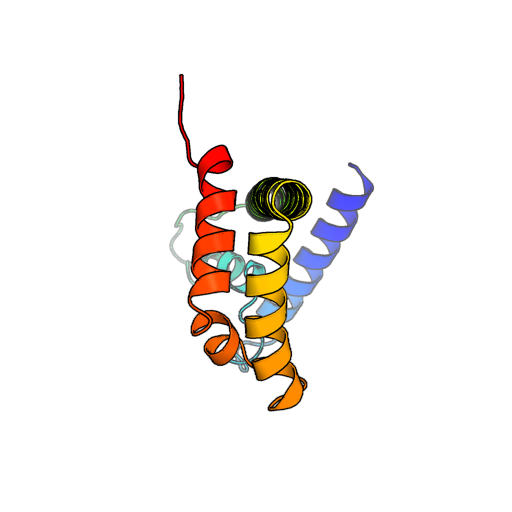310 1.00 81.25 123 ALA A N 1
ATOM 949 C CA . ALA A 1 123 ? -7.270 5.479 -0.016 1.00 81.25 123 ALA A CA 1
ATOM 950 C C . ALA A 1 123 ? -6.915 5.469 -1.510 1.00 81.25 123 ALA A C 1
ATOM 952 O O . ALA A 1 123 ? -6.189 6.347 -1.973 1.00 81.25 123 ALA A O 1
ATOM 953 N N . SER A 1 124 ? -7.429 4.498 -2.269 1.00 80.31 124 SER A N 1
ATOM 954 C CA . SER A 1 124 ? -7.278 4.456 -3.725 1.00 80.31 124 SER A CA 1
ATOM 955 C C . SER A 1 124 ? -8.238 5.403 -4.454 1.00 80.31 124 SER A C 1
ATOM 957 O O . SER A 1 124 ? -7.934 5.812 -5.570 1.00 80.31 124 SER A O 1
ATOM 959 N N . LEU A 1 125 ? -9.352 5.817 -3.831 1.00 78.19 125 LEU A N 1
ATOM 960 C CA . LEU A 1 125 ? -10.347 6.696 -4.462 1.00 78.19 125 LEU A CA 1
ATOM 961 C C . LEU A 1 125 ? -9.782 8.068 -4.881 1.00 78.19 125 LEU A C 1
ATOM 963 O O . LEU A 1 125 ? -10.044 8.461 -6.012 1.00 78.19 125 LEU A O 1
ATOM 967 N N . PRO A 1 126 ? -8.968 8.782 -4.076 1.00 73.38 126 PRO A N 1
ATOM 968 C CA . PRO A 1 126 ? -8.324 10.026 -4.516 1.00 73.38 126 PRO A CA 1
ATOM 969 C C . PRO A 1 126 ? -7.324 9.843 -5.666 1.00 73.38 126 PRO A C 1
ATOM 971 O O . PRO A 1 126 ? -7.049 10.794 -6.387 1.00 73.38 126 PRO A O 1
ATOM 974 N N . ILE A 1 127 ? -6.767 8.638 -5.830 1.00 71.19 127 ILE A N 1
ATOM 975 C CA . ILE A 1 127 ? -5.780 8.313 -6.874 1.00 71.19 127 ILE A CA 1
ATOM 976 C C . ILE A 1 127 ? -6.479 7.895 -8.171 1.00 71.19 127 ILE A C 1
ATOM 978 O O . ILE A 1 127 ? -6.009 8.206 -9.260 1.00 71.19 127 ILE A O 1
ATOM 982 N N . LEU A 1 128 ? -7.586 7.156 -8.048 1.00 62.47 128 LEU A N 1
ATOM 983 C CA . LEU A 1 128 ? -8.363 6.614 -9.162 1.00 62.47 128 LEU A CA 1
ATOM 984 C C . LEU A 1 128 ? -9.465 7.552 -9.641 1.00 62.47 128 LEU A C 1
ATOM 986 O O . LEU A 1 128 ? -9.971 7.326 -10.732 1.00 62.47 128 LEU A O 1
ATOM 990 N N . SER A 1 129 ? -9.844 8.555 -8.844 1.00 59.50 129 SER A N 1
ATOM 991 C CA . SER A 1 129 ? -10.787 9.609 -9.214 1.00 59.50 129 SER A CA 1
ATOM 992 C C . SER A 1 129 ? -10.237 10.384 -10.412 1.00 59.50 129 SER A C 1
ATOM 994 O O . SER A 1 129 ? -9.380 11.252 -10.226 1.00 59.50 129 SER A O 1
ATOM 996 N N . PRO A 1 130 ? -10.733 10.139 -11.636 1.00 55.22 130 PRO A N 1
ATOM 997 C CA . PRO A 1 130 ? -10.415 10.972 -12.774 1.00 55.22 130 PRO A CA 1
ATOM 998 C C . PRO A 1 130 ? -11.431 12.117 -12.733 1.00 55.22 130 PRO A C 1
ATOM 1000 O O . PRO A 1 130 ? -12.505 12.012 -13.313 1.00 55.22 130 PRO A O 1
ATOM 1003 N N . LEU A 1 131 ? -11.164 13.163 -11.958 1.00 46.72 131 LEU A N 1
ATOM 1004 C CA . LEU A 1 131 ? -11.996 14.372 -11.917 1.00 46.72 131 LEU A CA 1
ATOM 1005 C C . LEU A 1 131 ? -11.018 15.555 -11.950 1.00 46.72 131 LEU A C 1
ATOM 1007 O O . LEU A 1 131 ? -10.159 15.622 -11.076 1.00 46.72 131 LEU A O 1
ATOM 1011 N N . HIS A 1 132 ? -11.005 16.474 -12.915 1.00 44.81 132 HIS A N 1
ATOM 1012 C CA . HIS A 1 132 ? -11.939 16.925 -13.955 1.00 44.81 132 HIS A CA 1
ATOM 1013 C C . HIS A 1 132 ? -11.140 17.313 -15.210 1.00 44.81 132 HIS A C 1
ATOM 1015 O O . HIS A 1 132 ? -9.954 17.682 -15.045 1.00 44.81 132 HIS A O 1
#

pLDDT: mean 73.82, std 14.77, range [44.22, 94.19]

Secondary structure (DSSP, 8-state):
-HHHHHHHHHHHHHHHHHHHH-TT-TTS---HHHHHHHHHHH--S------HHHHHHHHHHHHHHHHHHHHHHHHHHHHHHHH-HHHHHHHHHHHHHHHHH-SS--HHHHHT-HHHHHHHHHHHHHHH----

InterPro domains:
 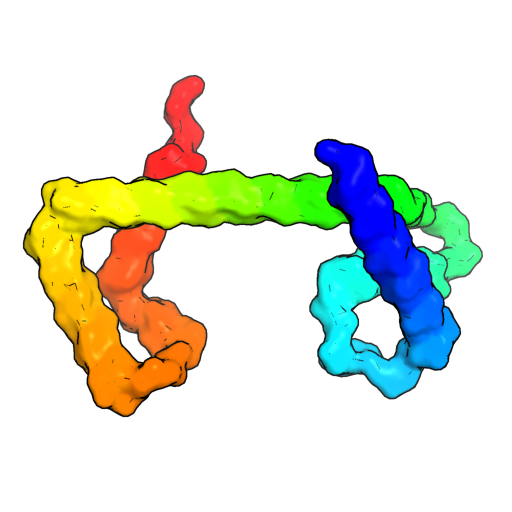 IPR001128 Cytochrome P450 [PF00067] (2-120)
  IPR036396 Cytochrome P450 superfamily [G3DSA:1.10.630.10] (1-121)
  IPR036396 Cytochrome P450 superfamily [SSF48264] (6-121)
  IPR050196 Cytochrome P450 Monooxygenases [PTHR24291] (15-120)

Solvent-accessible surface area (backbone atoms only — not comparable to full-atom values): 7871 Å² total; per-residue (Å²): 114,73,66,58,56,51,54,52,50,52,56,48,56,52,50,52,54,51,58,75,74,51,87,83,62,90,78,83,66,86,41,72,65,53,63,66,50,45,62,68,74,70,57,84,81,80,61,91,74,79,47,74,65,58,52,50,53,50,52,50,49,52,51,50,57,51,48,56,52,52,52,51,32,51,52,40,37,53,49,55,35,70,76,29,60,71,60,39,52,52,44,48,52,58,52,46,55,51,39,72,79,33,84,75,68,52,76,65,65,58,64,68,34,63,64,57,49,52,47,54,51,60,22,39,45,78,74,66,54,89,76,133